Protein AF-A0A412IMC9-F1 (afdb_monomer)

Secondary structure (DSSP, 8-state):
-HHHHHHHHHHHHHHHHHHHHHGGGS---SS-TTSSSPPEEPTTSTT-EE---EEEEEEETTEEEEEEEES-S-HHHHHHHHHHHHHHHSSS--SEEEE-GGG--HHHHHHHHHTT-EEEE--TTGGG-

Nearest PDB structures (foldseek):
  1czb-assembly1_A-2  TM=7.121E-01  e=7.813E-02  Avian sarcoma virus
  5ejk-assembly1_H  TM=6.592E-01  e=2.876E-02  Rous sarcoma virus - Prague C
  4fw2-assembly1_B  TM=6.075E-01  e=1.331E-01  Rous sarcoma virus - Prague C
  5eu7-assembly1_A  TM=6.445E-01  e=9.824E-01  Human immunodeficiency virus 1
  3kkr-assembly1_A  TM=6.018E-01  e=7.040E-01  Bovine immunodeficiency virus R29

Organism: NCBI:txid246787

Sequence (129 aa):
MENELEEADLRKRIHEGQAEICGDRGEYSKIDSLVPSPPYADQRMPGDLRPVYNSQVGSEKQYITGVSVHQNSNDGSCFKNHMEQIISLLLDKPQKGIVDTIFGTEEIYEFLNGRKIEALLKYPSYDKE

pLDDT: mean 85.12, std 9.03, range [58.69, 96.12]

Structure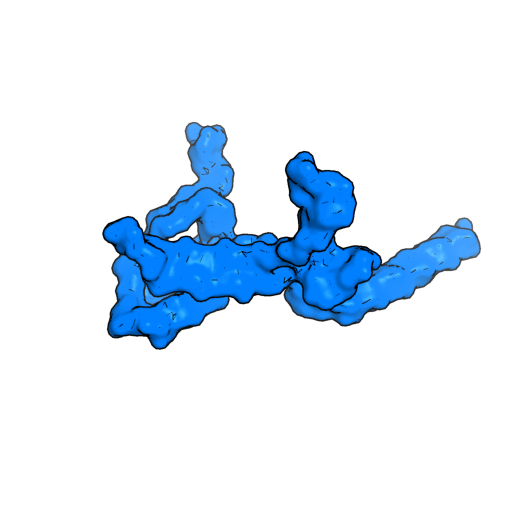 (mmCIF, N/CA/C/O backbone):
data_AF-A0A412IMC9-F1
#
_entry.id   AF-A0A412IMC9-F1
#
loop_
_atom_site.group_PDB
_atom_site.id
_atom_site.type_symbol
_atom_site.label_atom_id
_atom_site.label_alt_id
_atom_site.label_comp_id
_atom_site.label_asym_id
_atom_site.label_entity_id
_atom_site.label_seq_id
_atom_site.pdbx_PDB_ins_code
_atom_site.Cartn_x
_atom_site.Cartn_y
_atom_site.Cartn_z
_atom_site.occupancy
_atom_site.B_iso_or_equiv
_atom_site.auth_seq_id
_atom_site.auth_comp_id
_atom_site.auth_asym_id
_atom_site.auth_atom_id
_atom_site.pdbx_PDB_model_num
ATOM 1 N N . MET A 1 1 ? 21.739 12.836 -39.284 1.00 62.34 1 MET A N 1
ATOM 2 C CA . MET A 1 1 ? 20.373 12.661 -39.816 1.00 62.34 1 MET A CA 1
ATOM 3 C C . MET A 1 1 ? 20.003 11.199 -40.032 1.00 62.34 1 MET A C 1
ATOM 5 O O . MET A 1 1 ? 19.278 10.704 -39.189 1.00 62.34 1 MET A O 1
ATOM 9 N N . GLU A 1 2 ? 20.494 10.476 -41.052 1.00 68.69 2 GLU A N 1
ATOM 10 C CA . GLU A 1 2 ? 20.103 9.055 -41.259 1.00 68.69 2 GLU A CA 1
ATOM 11 C C . GLU A 1 2 ? 20.465 8.153 -40.066 1.00 68.69 2 GLU A C 1
ATOM 13 O O . GLU A 1 2 ? 19.614 7.431 -39.561 1.00 68.69 2 GLU A O 1
ATOM 18 N N . ASN A 1 3 ? 21.680 8.295 -39.533 1.00 78.00 3 ASN A N 1
ATOM 19 C CA . ASN A 1 3 ? 22.161 7.503 -38.394 1.00 78.00 3 ASN A CA 1
ATOM 20 C C . ASN A 1 3 ? 21.403 7.802 -37.077 1.00 78.00 3 ASN A C 1
ATOM 22 O O . ASN A 1 3 ? 21.229 6.933 -36.233 1.00 78.00 3 ASN A O 1
ATOM 26 N N . GLU A 1 4 ? 20.913 9.035 -36.908 1.00 84.44 4 GLU A N 1
ATOM 27 C CA . GLU A 1 4 ? 20.123 9.435 -35.729 1.00 84.44 4 GLU A CA 1
ATOM 28 C C . GLU A 1 4 ? 18.686 8.909 -35.808 1.00 84.44 4 GLU A C 1
ATOM 30 O O . GLU A 1 4 ? 18.093 8.570 -34.785 1.00 84.44 4 GLU A O 1
ATOM 35 N N . LEU A 1 5 ? 18.128 8.827 -37.021 1.00 84.25 5 LEU A N 1
ATOM 36 C CA . LEU A 1 5 ? 16.797 8.273 -37.255 1.00 84.25 5 LEU A CA 1
ATOM 37 C C . LEU A 1 5 ? 16.782 6.764 -36.976 1.00 84.25 5 LEU A C 1
ATOM 39 O O . LEU A 1 5 ? 15.885 6.258 -36.307 1.00 84.25 5 LEU A O 1
ATOM 43 N N . GLU A 1 6 ? 17.822 6.064 -37.429 1.00 90.38 6 GLU A N 1
ATOM 44 C CA . GLU A 1 6 ? 17.980 4.621 -37.239 1.00 90.38 6 GLU A CA 1
ATOM 45 C C . GLU A 1 6 ? 18.163 4.256 -35.753 1.00 90.38 6 GLU A C 1
ATOM 47 O O . GLU A 1 6 ? 17.587 3.281 -35.258 1.00 90.38 6 GLU A O 1
ATOM 52 N N . GLU A 1 7 ? 18.895 5.088 -35.005 1.00 90.94 7 GLU A N 1
ATOM 53 C CA . GLU A 1 7 ? 19.062 4.937 -33.558 1.00 90.94 7 GLU A CA 1
ATOM 54 C C . GLU A 1 7 ? 17.755 5.211 -32.792 1.00 90.94 7 GLU A C 1
ATOM 56 O O . GLU A 1 7 ? 17.425 4.492 -31.842 1.00 90.94 7 GLU A O 1
ATOM 61 N N . ALA A 1 8 ? 16.976 6.212 -33.213 1.00 91.88 8 ALA A N 1
ATOM 62 C CA . ALA A 1 8 ? 15.672 6.511 -32.623 1.00 91.88 8 ALA A CA 1
ATOM 63 C C . ALA A 1 8 ? 14.670 5.362 -32.832 1.00 91.88 8 ALA A C 1
ATOM 65 O O . ALA A 1 8 ? 14.002 4.949 -31.879 1.00 91.88 8 ALA A O 1
ATOM 66 N N . ASP A 1 9 ? 14.621 4.790 -34.037 1.00 93.44 9 ASP A N 1
ATOM 67 C CA . ASP A 1 9 ? 13.773 3.635 -34.348 1.00 93.44 9 ASP A CA 1
ATOM 68 C C . ASP A 1 9 ? 14.179 2.392 -33.549 1.00 93.44 9 ASP A C 1
ATOM 70 O O . ASP A 1 9 ? 13.325 1.648 -33.057 1.00 93.44 9 ASP A O 1
ATOM 74 N N . LEU A 1 10 ? 15.483 2.169 -33.362 1.00 93.69 10 LEU A N 1
ATOM 75 C CA . LEU A 1 10 ? 15.972 1.081 -32.520 1.00 93.69 10 LEU A CA 1
ATOM 76 C C . LEU A 1 10 ? 15.551 1.263 -31.056 1.00 93.69 10 LEU A C 1
ATOM 78 O O . LEU A 1 10 ? 15.051 0.317 -30.445 1.00 93.69 10 LEU A O 1
ATOM 82 N N . ARG A 1 11 ? 15.706 2.471 -30.498 1.00 92.44 11 ARG A N 1
ATOM 83 C CA . ARG A 1 11 ? 15.278 2.785 -29.124 1.00 92.44 11 ARG A CA 1
ATOM 84 C C . ARG A 1 11 ? 13.779 2.575 -28.945 1.00 92.44 11 ARG A C 1
ATOM 86 O O . ARG A 1 11 ? 13.375 1.990 -27.943 1.00 92.44 11 ARG A O 1
ATOM 93 N N . LYS A 1 12 ? 12.972 2.992 -29.924 1.00 94.56 12 LYS A N 1
ATOM 94 C CA . LYS A 1 12 ? 11.522 2.783 -29.911 1.00 94.56 12 LYS A CA 1
ATOM 95 C C . LYS A 1 12 ? 11.170 1.295 -29.842 1.00 94.56 12 LYS A C 1
ATOM 97 O O . LYS A 1 12 ? 10.440 0.903 -28.938 1.00 94.56 12 LYS A O 1
ATOM 102 N N . ARG A 1 13 ? 11.753 0.463 -30.713 1.00 94.06 13 ARG A N 1
ATOM 103 C CA . ARG A 1 13 ? 11.516 -0.995 -30.710 1.00 94.06 13 ARG A CA 1
ATOM 104 C C . ARG A 1 13 ? 11.896 -1.652 -29.383 1.00 94.06 13 ARG A C 1
ATOM 106 O O . ARG A 1 13 ? 11.173 -2.513 -28.893 1.00 94.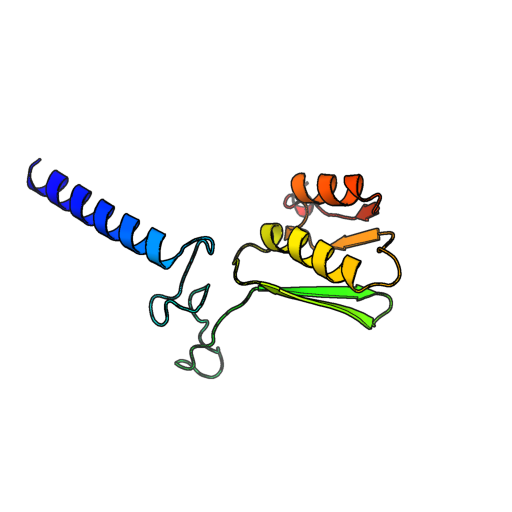06 13 ARG A O 1
ATOM 113 N N . ILE A 1 14 ? 13.021 -1.244 -28.789 1.00 90.94 14 ILE A N 1
ATOM 114 C CA . ILE A 1 14 ? 13.443 -1.740 -27.470 1.00 90.94 14 ILE A CA 1
ATOM 115 C C . ILE A 1 14 ? 12.407 -1.366 -26.408 1.00 90.94 14 ILE A C 1
ATOM 117 O O . ILE A 1 14 ? 12.046 -2.207 -25.590 1.00 90.94 14 ILE A O 1
ATOM 121 N N . HIS A 1 15 ? 11.918 -0.127 -26.426 1.00 89.00 15 HIS A N 1
ATOM 122 C CA . HIS A 1 15 ? 10.959 0.351 -25.437 1.00 89.00 15 HIS A CA 1
ATOM 123 C C . HIS A 1 15 ? 9.594 -0.338 -25.561 1.00 89.00 15 HIS A C 1
ATOM 125 O O . HIS A 1 15 ? 8.999 -0.703 -24.553 1.00 89.00 15 HIS A O 1
ATOM 131 N N . GLU A 1 16 ? 9.131 -0.589 -26.788 1.00 92.62 16 GLU A N 1
ATOM 132 C CA . GLU A 1 16 ? 7.901 -1.345 -27.055 1.00 92.62 16 GLU A CA 1
ATOM 133 C C . GLU A 1 16 ? 8.004 -2.788 -26.538 1.00 92.62 16 GLU A C 1
ATOM 135 O O . GLU A 1 16 ? 7.116 -3.244 -25.821 1.00 92.62 16 GLU A O 1
ATOM 140 N N . GLY A 1 17 ? 9.121 -3.477 -26.803 1.00 90.50 17 GLY A N 1
ATOM 141 C CA . GLY A 1 17 ? 9.349 -4.825 -26.271 1.00 90.50 17 GLY A CA 1
ATOM 142 C C . GLY A 1 17 ? 9.466 -4.856 -24.741 1.00 90.50 17 GLY A C 1
ATOM 143 O O . GLY A 1 17 ? 8.964 -5.772 -24.094 1.00 90.50 17 GLY A O 1
ATOM 144 N N . GLN A 1 18 ? 10.085 -3.836 -24.138 1.00 87.69 18 GLN A N 1
ATOM 145 C CA . GLN A 1 18 ? 10.128 -3.682 -22.679 1.00 87.69 18 GLN A CA 1
ATOM 146 C C . GLN A 1 18 ? 8.731 -3.482 -22.086 1.00 87.69 18 GLN A C 1
ATOM 148 O O . GLN A 1 18 ? 8.423 -4.088 -21.063 1.00 87.69 18 GLN A O 1
ATOM 153 N N . ALA A 1 19 ? 7.889 -2.666 -22.724 1.00 86.94 19 ALA A N 1
ATOM 154 C CA . ALA A 1 19 ? 6.518 -2.430 -22.284 1.00 86.94 19 ALA A CA 1
ATOM 155 C C . ALA A 1 19 ? 5.671 -3.711 -22.349 1.00 86.94 19 ALA A C 1
ATOM 157 O O . ALA A 1 19 ? 4.931 -3.999 -21.410 1.00 86.94 19 ALA A O 1
ATOM 158 N N . GLU A 1 20 ? 5.832 -4.516 -23.404 1.00 88.69 20 GLU A N 1
ATOM 159 C CA . GLU A 1 20 ? 5.149 -5.808 -23.545 1.00 88.69 20 GLU A CA 1
ATOM 160 C C . GLU A 1 20 ? 5.561 -6.802 -22.446 1.00 88.69 20 GLU A C 1
ATOM 162 O O . GLU A 1 20 ? 4.706 -7.452 -21.846 1.00 88.69 20 GLU A O 1
ATOM 167 N N . ILE A 1 21 ? 6.857 -6.874 -22.115 1.00 85.94 21 ILE A N 1
ATOM 168 C CA . ILE A 1 21 ? 7.355 -7.730 -21.027 1.00 85.94 21 ILE A CA 1
ATOM 169 C C . ILE A 1 21 ? 6.895 -7.216 -19.653 1.00 85.94 21 ILE A C 1
ATOM 171 O O . ILE A 1 21 ? 6.523 -8.014 -18.788 1.00 85.94 21 ILE A O 1
ATOM 175 N N . CYS A 1 22 ? 6.926 -5.900 -19.420 1.00 81.81 22 CYS A N 1
ATOM 176 C CA . CYS A 1 22 ? 6.453 -5.289 -18.173 1.00 81.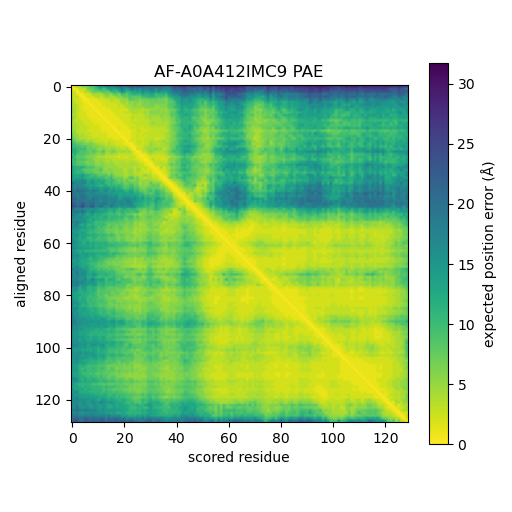81 22 CYS A CA 1
ATOM 177 C C . CYS A 1 22 ? 4.977 -5.610 -17.912 1.00 81.81 22 CYS A C 1
ATOM 179 O O . CYS A 1 22 ? 4.617 -5.951 -16.778 1.00 81.81 22 CYS A O 1
ATOM 181 N N . GLY A 1 23 ? 4.133 -5.489 -18.941 1.00 83.62 23 GLY A N 1
ATOM 182 C CA . GLY A 1 23 ? 2.684 -5.436 -18.769 1.00 83.62 23 GLY A CA 1
ATOM 183 C C . GLY A 1 23 ? 2.305 -4.340 -17.768 1.00 83.62 23 GLY A C 1
ATOM 184 O O . GLY A 1 23 ? 2.872 -3.247 -17.782 1.00 83.62 23 GLY A O 1
ATOM 185 N N . ASP A 1 24 ? 1.418 -4.663 -16.828 1.00 77.69 24 ASP A N 1
ATOM 186 C CA . ASP A 1 24 ? 0.923 -3.714 -15.818 1.00 77.69 24 ASP A CA 1
ATOM 187 C C . ASP A 1 24 ? 1.876 -3.503 -14.620 1.00 77.69 24 ASP A C 1
ATOM 189 O O . ASP A 1 24 ? 1.577 -2.727 -13.712 1.00 77.69 24 ASP A O 1
ATOM 193 N N . ARG A 1 25 ? 3.024 -4.200 -14.572 1.00 74.12 25 ARG A N 1
ATOM 194 C CA . ARG A 1 25 ? 3.919 -4.224 -13.392 1.00 74.12 25 ARG A CA 1
ATOM 195 C C . ARG A 1 25 ? 4.795 -2.979 -13.247 1.00 74.12 25 ARG A C 1
ATOM 197 O O . ARG A 1 25 ? 5.328 -2.733 -12.170 1.00 74.12 25 ARG A O 1
ATOM 204 N N . GLY A 1 26 ? 4.967 -2.210 -14.320 1.00 71.31 26 GLY A N 1
ATOM 205 C CA . GLY A 1 26 ? 5.840 -1.033 -14.363 1.00 71.31 26 GLY A CA 1
ATOM 206 C C . GLY A 1 26 ? 7.331 -1.358 -14.521 1.00 71.31 26 GLY A C 1
ATOM 207 O O . GLY A 1 26 ? 8.008 -0.667 -15.279 1.00 71.31 26 GLY A O 1
ATOM 208 N N . GLU A 1 27 ? 7.833 -2.429 -13.896 1.00 73.88 27 GLU A N 1
ATOM 209 C CA . GLU A 1 27 ? 9.228 -2.884 -14.004 1.00 73.88 27 GLU A CA 1
ATOM 210 C C . GLU A 1 27 ? 9.353 -4.422 -14.068 1.00 73.88 27 GLU A C 1
ATOM 212 O O . GLU A 1 27 ? 8.402 -5.163 -13.805 1.00 73.88 27 GLU A O 1
ATOM 217 N N . TYR A 1 28 ? 10.539 -4.911 -14.457 1.00 78.12 28 TYR A N 1
ATOM 218 C CA . TYR A 1 28 ? 10.905 -6.331 -14.417 1.00 78.12 28 TYR A CA 1
ATOM 219 C C . TYR A 1 28 ? 12.422 -6.528 -14.291 1.00 78.12 28 TYR A C 1
ATOM 221 O O . TYR A 1 28 ? 13.230 -5.662 -14.640 1.00 78.12 28 TYR A O 1
ATOM 229 N N . SER A 1 29 ? 12.833 -7.703 -13.818 1.00 75.56 29 SER A N 1
ATOM 230 C CA . SER A 1 29 ? 14.244 -8.090 -13.790 1.00 75.56 29 SER A CA 1
ATOM 231 C C . SER A 1 29 ? 14.772 -8.452 -15.179 1.00 75.56 29 SER A C 1
ATOM 233 O O . SER A 1 29 ? 14.219 -9.298 -15.877 1.00 75.56 29 SER A O 1
ATOM 235 N N . LYS A 1 30 ? 15.931 -7.894 -15.548 1.00 76.56 30 LYS A N 1
ATOM 236 C CA . LYS A 1 30 ? 16.635 -8.242 -16.798 1.00 76.56 30 LYS A CA 1
ATOM 237 C C . LYS A 1 30 ? 17.169 -9.682 -16.828 1.00 76.56 30 LYS A C 1
ATOM 239 O O . LYS A 1 30 ? 17.572 -10.143 -17.889 1.00 76.56 30 LYS A O 1
ATOM 244 N N . ILE A 1 31 ? 17.220 -10.353 -15.676 1.00 74.25 31 ILE A N 1
ATOM 245 C CA . ILE A 1 31 ? 17.745 -11.719 -15.524 1.00 74.25 31 ILE A CA 1
ATOM 246 C C . ILE A 1 31 ? 16.598 -12.742 -15.498 1.00 74.25 31 ILE A C 1
ATOM 248 O O . ILE A 1 31 ? 16.755 -13.842 -16.014 1.00 74.25 31 ILE A O 1
ATOM 252 N N . ASP A 1 32 ? 15.443 -12.364 -14.945 1.00 74.56 32 ASP A N 1
ATOM 253 C CA . ASP A 1 32 ? 14.219 -13.171 -14.923 1.00 74.56 32 ASP A CA 1
ATOM 254 C C . ASP A 1 32 ? 12.999 -12.255 -15.086 1.00 74.56 32 ASP A C 1
ATOM 256 O O . ASP A 1 32 ? 12.570 -11.587 -14.146 1.00 74.56 32 ASP A O 1
ATOM 260 N N . SER A 1 33 ? 12.414 -12.235 -16.283 1.00 77.19 33 SER A N 1
ATOM 261 C CA . SER A 1 33 ? 11.284 -11.364 -16.615 1.00 77.19 33 SER A CA 1
ATOM 262 C C . SER A 1 33 ? 10.004 -11.663 -15.833 1.00 77.19 33 SER A C 1
ATOM 264 O O . SER A 1 33 ? 9.066 -10.863 -15.871 1.00 77.19 33 SER A O 1
ATOM 266 N N . LEU A 1 34 ? 9.926 -12.792 -15.123 1.00 74.31 34 LEU A N 1
ATOM 267 C CA . LEU A 1 34 ? 8.794 -13.102 -14.252 1.00 74.31 34 LEU A CA 1
ATOM 268 C C . LEU A 1 34 ? 8.869 -12.352 -12.914 1.00 74.31 34 LEU A C 1
ATOM 270 O O . LEU A 1 34 ? 7.838 -12.175 -12.266 1.00 74.31 34 LEU A O 1
ATOM 274 N N . VAL A 1 35 ? 10.042 -11.840 -12.529 1.00 71.19 35 VAL A N 1
ATOM 275 C CA . VAL A 1 35 ? 10.220 -11.084 -11.284 1.00 71.19 35 VAL A CA 1
ATOM 276 C C . VAL A 1 35 ? 9.911 -9.594 -11.512 1.00 71.19 35 VAL A C 1
ATOM 278 O O . VAL A 1 35 ? 10.503 -8.987 -12.409 1.00 71.19 35 VAL A O 1
ATOM 281 N N . PRO A 1 36 ? 9.023 -8.985 -10.701 1.00 67.88 36 PRO A N 1
ATOM 282 C CA . PRO A 1 36 ? 8.528 -7.616 -10.906 1.00 67.88 36 PRO A CA 1
ATOM 283 C C . PRO A 1 36 ? 9.536 -6.496 -10.629 1.00 67.88 36 PRO A C 1
ATOM 285 O O . PRO A 1 36 ? 9.318 -5.346 -10.989 1.00 67.88 36 PRO A O 1
ATOM 288 N N . SER A 1 37 ? 10.637 -6.793 -9.954 1.00 69.38 37 SER A N 1
ATOM 289 C CA . SER A 1 37 ? 11.690 -5.818 -9.689 1.00 69.38 37 SER A CA 1
ATOM 290 C C . SER A 1 37 ? 13.051 -6.473 -9.875 1.00 69.38 37 SER A C 1
ATOM 292 O O . SER A 1 37 ? 13.165 -7.697 -9.728 1.00 69.38 37 SER A O 1
ATOM 294 N N . PRO A 1 38 ? 14.097 -5.699 -10.212 1.00 68.19 38 PRO A N 1
ATOM 295 C CA . PRO A 1 38 ? 15.449 -6.229 -10.275 1.00 68.19 38 PRO A CA 1
ATOM 296 C C . PRO A 1 38 ? 15.787 -6.974 -8.973 1.00 68.19 38 PRO A C 1
ATOM 298 O O . PRO A 1 38 ? 15.551 -6.433 -7.889 1.00 68.19 38 PRO A O 1
ATOM 301 N N . PRO A 1 39 ? 16.301 -8.213 -9.048 1.00 68.31 39 PRO A N 1
ATOM 302 C CA . PRO A 1 39 ? 16.600 -8.989 -7.864 1.00 68.31 39 PRO A CA 1
ATOM 303 C C . PRO A 1 39 ? 17.665 -8.282 -7.035 1.00 68.31 39 PRO A C 1
ATOM 305 O O . PRO A 1 39 ? 18.638 -7.739 -7.565 1.00 68.31 39 PRO A O 1
ATOM 308 N N . TYR A 1 40 ? 17.483 -8.313 -5.722 1.00 69.81 40 TYR A N 1
ATOM 309 C CA . TYR A 1 40 ? 18.458 -7.776 -4.789 1.00 69.81 40 TYR A CA 1
ATOM 310 C C . TYR A 1 40 ? 19.525 -8.837 -4.512 1.00 69.81 40 TYR A C 1
ATOM 312 O O . TYR A 1 40 ? 19.201 -10.008 -4.296 1.00 69.81 40 TYR A O 1
ATOM 320 N N . ALA A 1 41 ? 20.795 -8.435 -4.515 1.00 67.75 41 ALA A N 1
ATOM 321 C CA . ALA A 1 41 ? 21.889 -9.299 -4.086 1.00 67.75 41 ALA A CA 1
ATOM 322 C C . ALA A 1 41 ? 21.976 -9.282 -2.554 1.00 67.75 41 ALA A C 1
ATOM 324 O O . ALA A 1 41 ? 22.119 -8.208 -1.968 1.00 67.75 41 ALA A O 1
ATOM 325 N N . ASP A 1 42 ? 21.907 -10.446 -1.897 1.00 68.75 42 ASP A N 1
ATOM 326 C CA . ASP A 1 42 ? 22.088 -10.515 -0.439 1.00 68.75 42 ASP A CA 1
ATOM 327 C C . ASP A 1 42 ? 23.458 -9.917 -0.065 1.00 68.75 42 ASP A C 1
ATOM 329 O O . ASP A 1 42 ? 24.500 -10.349 -0.561 1.00 68.75 42 ASP A O 1
ATOM 333 N N . GLN A 1 43 ? 23.469 -8.925 0.833 1.00 69.81 43 GLN A N 1
ATOM 334 C CA . GLN A 1 43 ? 24.701 -8.265 1.283 1.00 69.81 43 GLN A CA 1
ATOM 335 C C . GLN A 1 43 ? 25.716 -9.246 1.887 1.00 69.81 43 GLN A C 1
ATOM 337 O O . GLN A 1 43 ? 26.918 -8.997 1.850 1.00 69.81 43 GLN A O 1
ATOM 342 N N . ARG A 1 44 ? 25.241 -10.361 2.452 1.00 73.62 44 ARG A N 1
ATOM 343 C CA . ARG A 1 44 ? 26.068 -11.413 3.053 1.00 73.62 44 ARG A CA 1
ATOM 344 C C . ARG A 1 44 ? 26.526 -12.451 2.031 1.00 73.62 44 ARG A C 1
ATOM 346 O O . ARG A 1 44 ? 27.470 -13.182 2.317 1.00 73.62 44 ARG A O 1
ATOM 353 N N . MET A 1 45 ? 25.875 -12.532 0.868 1.00 73.44 45 MET A N 1
ATOM 354 C CA . MET A 1 45 ? 26.195 -13.476 -0.208 1.00 73.44 45 MET A CA 1
ATOM 355 C C . MET A 1 45 ? 26.113 -12.784 -1.580 1.00 73.44 45 MET A C 1
ATOM 357 O O . MET A 1 45 ? 25.130 -12.952 -2.306 1.00 73.44 45 MET A O 1
ATOM 361 N N . PRO A 1 46 ? 27.149 -12.014 -1.962 1.00 71.88 46 PRO A N 1
ATOM 362 C CA . PRO A 1 46 ? 27.215 -11.393 -3.280 1.00 71.88 46 PRO A CA 1
ATOM 363 C C . PRO A 1 46 ? 27.113 -12.457 -4.384 1.00 71.88 46 PRO A C 1
ATOM 365 O O . PRO A 1 46 ? 27.948 -13.357 -4.459 1.00 71.88 46 PRO A O 1
ATOM 368 N N . GLY A 1 47 ? 26.081 -12.363 -5.225 1.00 69.94 47 GLY A N 1
ATOM 369 C CA . GLY A 1 47 ? 25.777 -13.334 -6.286 1.00 69.94 47 GLY A CA 1
ATOM 370 C C . GLY A 1 47 ? 24.519 -14.174 -6.040 1.00 69.94 47 GLY A C 1
ATOM 371 O O . GLY A 1 47 ? 23.975 -14.718 -6.998 1.00 69.94 47 GLY A O 1
ATOM 372 N N . ASP A 1 48 ? 24.010 -14.224 -4.805 1.00 76.62 48 ASP A N 1
ATOM 373 C CA . ASP A 1 48 ? 22.696 -14.800 -4.498 1.00 76.62 48 ASP A CA 1
ATOM 374 C C . ASP A 1 48 ? 21.604 -13.754 -4.774 1.00 76.62 48 ASP A C 1
ATOM 376 O O . ASP A 1 48 ? 21.324 -12.874 -3.953 1.00 76.62 48 ASP A O 1
ATOM 380 N N . LEU A 1 49 ? 21.051 -13.803 -5.988 1.00 71.94 49 LEU A N 1
ATOM 381 C CA . LEU A 1 49 ? 19.994 -12.911 -6.454 1.00 71.94 49 LEU A CA 1
ATOM 382 C C . LEU A 1 49 ? 18.634 -13.408 -5.973 1.00 71.94 49 LEU A C 1
ATOM 384 O O . LEU A 1 49 ? 18.201 -14.499 -6.342 1.00 71.94 49 LEU A O 1
ATOM 388 N N . ARG A 1 50 ? 17.927 -12.584 -5.196 1.00 74.56 50 ARG A N 1
ATOM 389 C CA . ARG A 1 50 ? 16.600 -12.933 -4.676 1.00 74.56 50 ARG A CA 1
ATOM 390 C C . ARG A 1 50 ? 15.501 -12.112 -5.336 1.00 74.56 50 ARG A C 1
ATOM 392 O O . ARG A 1 50 ? 15.688 -10.907 -5.526 1.00 74.56 50 ARG A O 1
ATOM 399 N N . PRO A 1 51 ? 14.352 -12.732 -5.664 1.00 73.88 51 PRO A N 1
ATOM 400 C CA . PRO A 1 51 ? 13.214 -11.993 -6.179 1.00 73.88 51 PRO A CA 1
ATOM 401 C C . PRO A 1 51 ? 12.711 -11.016 -5.115 1.00 73.88 51 PRO A C 1
ATOM 403 O O . PRO A 1 51 ? 12.634 -11.353 -3.932 1.00 73.88 51 PRO A O 1
ATOM 406 N N . VAL A 1 52 ? 12.376 -9.803 -5.547 1.00 76.62 52 VAL A N 1
ATOM 407 C CA . VAL A 1 52 ? 11.895 -8.736 -4.668 1.00 76.62 52 VAL A CA 1
ATOM 408 C C . VAL A 1 52 ? 10.422 -8.511 -4.963 1.00 76.62 52 VAL A C 1
ATOM 410 O O . VAL A 1 52 ? 10.045 -8.249 -6.103 1.00 76.62 52 VAL A O 1
ATOM 413 N N . TYR A 1 53 ? 9.602 -8.632 -3.924 1.00 80.25 53 TYR A N 1
ATOM 414 C CA . TYR A 1 53 ? 8.176 -8.341 -3.967 1.00 80.25 53 TYR A CA 1
ATOM 415 C C . TYR A 1 53 ? 7.838 -7.295 -2.920 1.00 80.25 53 TYR A C 1
ATOM 417 O O . TYR A 1 53 ? 8.474 -7.233 -1.863 1.00 80.25 53 TYR A O 1
ATOM 425 N N . ASN A 1 54 ? 6.790 -6.528 -3.187 1.00 85.56 54 ASN A N 1
ATOM 426 C CA . ASN A 1 54 ? 6.308 -5.539 -2.249 1.00 85.56 54 ASN A CA 1
ATOM 427 C C . ASN A 1 54 ? 5.346 -6.202 -1.251 1.00 85.56 54 ASN A C 1
ATOM 429 O O . ASN A 1 54 ? 4.227 -6.584 -1.596 1.00 85.56 54 ASN A O 1
ATOM 433 N N . SER A 1 55 ? 5.807 -6.399 -0.017 1.00 89.56 55 SER A N 1
ATOM 434 C CA . SER A 1 55 ? 5.010 -7.012 1.048 1.00 89.56 55 SER A CA 1
ATOM 435 C C . SER A 1 55 ? 4.411 -5.929 1.936 1.00 89.56 55 SER A C 1
ATOM 437 O O . SER A 1 55 ? 5.144 -5.146 2.529 1.00 89.56 55 SER A O 1
ATOM 439 N N . GLN A 1 56 ? 3.088 -5.923 2.066 1.00 92.88 56 GLN A N 1
ATOM 440 C CA . GLN A 1 56 ? 2.346 -4.980 2.902 1.00 92.88 56 GLN A CA 1
ATOM 441 C C . GLN A 1 56 ? 1.793 -5.710 4.123 1.00 92.88 56 GLN A C 1
ATOM 443 O O . GLN A 1 56 ? 1.240 -6.810 3.996 1.00 92.88 56 GLN A O 1
ATOM 448 N N . VAL A 1 57 ? 1.956 -5.112 5.303 1.00 93.75 57 VAL A N 1
ATOM 449 C CA . VAL A 1 57 ? 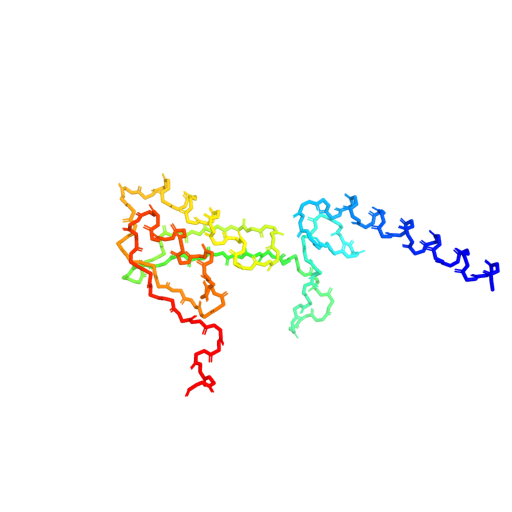1.599 -5.729 6.586 1.00 93.75 57 VAL A CA 1
ATOM 450 C C . VAL A 1 57 ? 0.812 -4.744 7.442 1.00 93.75 57 VAL A C 1
ATOM 452 O O . VAL A 1 57 ? 1.287 -3.652 7.742 1.00 93.75 57 VAL A O 1
ATOM 455 N N . GLY A 1 58 ? -0.370 -5.170 7.880 1.00 93.00 58 GLY A N 1
ATOM 456 C CA . GLY A 1 58 ? -1.180 -4.484 8.879 1.00 93.00 58 GLY A CA 1
ATOM 457 C C . GLY A 1 58 ? -1.015 -5.120 10.257 1.00 93.00 58 GLY A C 1
ATOM 458 O O . GLY A 1 58 ? -0.873 -6.342 10.383 1.00 93.00 58 GLY A O 1
ATOM 459 N N . SER A 1 59 ? -1.055 -4.299 11.306 1.00 93.31 59 SER A N 1
ATOM 460 C CA . SER A 1 59 ? -1.028 -4.790 12.684 1.00 93.31 59 SER A CA 1
ATOM 461 C C . SER A 1 59 ? -1.935 -3.988 13.613 1.00 93.31 59 SER A C 1
ATOM 463 O O . SER A 1 59 ? -2.167 -2.798 13.408 1.00 93.31 59 SER A O 1
ATOM 465 N N . GLU A 1 60 ? -2.435 -4.646 14.656 1.00 93.19 60 GLU A N 1
ATOM 466 C CA . GLU A 1 60 ? -3.197 -4.029 15.739 1.00 93.19 60 GLU A CA 1
ATOM 467 C C . GLU A 1 60 ? -2.840 -4.713 17.065 1.00 93.19 60 GLU A C 1
ATOM 469 O O . GLU A 1 60 ? -2.826 -5.938 17.150 1.00 93.19 60 GLU A O 1
ATOM 474 N N . LYS A 1 61 ? -2.560 -3.934 18.123 1.00 92.56 61 LYS A N 1
ATOM 475 C CA . LYS A 1 61 ? -2.296 -4.447 19.487 1.00 92.56 61 LYS A CA 1
ATOM 476 C C . LYS A 1 61 ? -1.264 -5.590 19.528 1.00 92.56 61 LYS A C 1
ATOM 478 O O . LYS A 1 61 ? -1.449 -6.559 20.252 1.00 92.56 61 LYS A O 1
ATOM 483 N N . GLN A 1 62 ? -0.171 -5.448 18.772 1.00 93.31 62 GLN A N 1
ATOM 484 C CA . GLN A 1 62 ? 0.914 -6.440 18.641 1.00 93.31 62 GLN A CA 1
ATOM 485 C C . GLN A 1 62 ? 0.551 -7.724 17.875 1.00 93.31 62 GLN A C 1
ATOM 487 O O . GLN A 1 62 ? 1.348 -8.659 17.842 1.00 93.31 62 GLN A O 1
ATOM 492 N N . TYR A 1 63 ? -0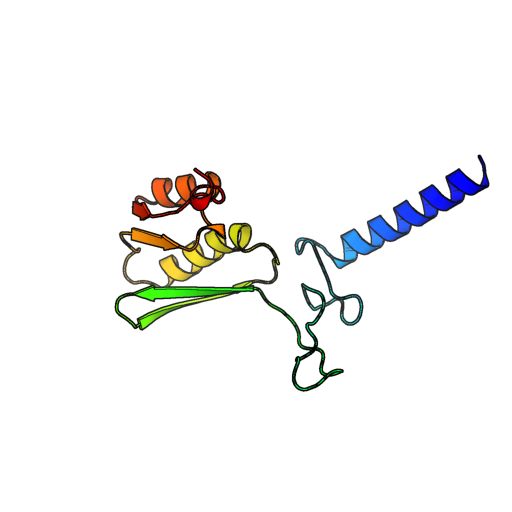.604 -7.765 17.213 1.00 93.12 63 TYR A N 1
ATOM 493 C CA . TYR A 1 63 ? -0.989 -8.853 16.320 1.00 93.12 63 TYR A CA 1
ATOM 494 C C . TYR A 1 63 ? -0.912 -8.405 14.868 1.00 93.12 63 TYR A C 1
ATOM 496 O O . TYR A 1 63 ? -1.288 -7.282 14.536 1.00 93.12 63 TYR A O 1
ATOM 504 N N . ILE A 1 64 ? -0.460 -9.301 13.993 1.00 94.25 64 ILE A N 1
ATOM 505 C CA . ILE A 1 64 ? -0.575 -9.116 12.546 1.00 94.25 64 ILE A CA 1
ATOM 506 C C . ILE A 1 64 ? -2.036 -9.364 12.168 1.00 94.25 64 ILE A C 1
ATOM 508 O O . ILE A 1 64 ? -2.570 -10.439 12.435 1.00 94.25 64 ILE A O 1
ATOM 512 N N . THR A 1 65 ? -2.676 -8.369 11.563 1.00 92.56 65 THR A N 1
ATOM 513 C CA . THR A 1 65 ? -4.093 -8.424 11.166 1.00 92.56 65 THR A CA 1
ATOM 514 C C . THR A 1 65 ? -4.267 -8.724 9.684 1.00 92.56 65 THR A C 1
ATOM 516 O O . THR A 1 65 ? -5.327 -9.184 9.269 1.00 92.56 65 THR A O 1
ATOM 519 N N . GLY A 1 66 ? -3.222 -8.507 8.884 1.00 92.62 66 GLY A N 1
ATOM 520 C CA . GLY A 1 66 ? -3.256 -8.771 7.458 1.00 92.62 66 GLY A CA 1
ATOM 521 C C . GLY A 1 66 ? -1.878 -8.710 6.819 1.00 92.62 66 GLY A C 1
ATOM 522 O O . GLY A 1 66 ? -1.045 -7.887 7.192 1.00 92.62 66 GLY A O 1
ATOM 523 N N . VAL A 1 67 ? -1.650 -9.581 5.840 1.00 94.38 67 VAL A N 1
ATOM 524 C CA . VAL A 1 67 ? -0.445 -9.597 5.007 1.00 94.38 67 VAL A CA 1
ATOM 525 C C . VAL A 1 67 ? -0.871 -9.782 3.560 1.00 94.38 67 VAL A C 1
ATOM 527 O O . VAL A 1 67 ? -1.722 -10.619 3.263 1.00 94.38 67 VAL A O 1
ATOM 530 N N . SER A 1 68 ? -0.260 -9.031 2.653 1.00 93.50 68 SER A N 1
ATOM 531 C CA . SER A 1 68 ? -0.416 -9.237 1.213 1.00 93.50 68 SER A CA 1
ATOM 532 C C . SER A 1 68 ? 0.911 -9.016 0.506 1.00 93.50 68 SER A C 1
ATOM 534 O O . SER A 1 68 ? 1.698 -8.168 0.925 1.00 93.50 68 SER A O 1
ATOM 536 N N . VAL A 1 69 ? 1.118 -9.721 -0.599 1.00 90.75 69 VAL A N 1
ATOM 537 C CA . VAL A 1 69 ? 2.306 -9.582 -1.440 1.00 90.75 69 VAL A CA 1
ATOM 538 C C . VAL A 1 69 ? 1.870 -9.075 -2.805 1.00 90.75 69 VAL A C 1
ATOM 540 O O . VAL A 1 69 ? 0.983 -9.654 -3.428 1.00 90.75 69 VAL A O 1
ATOM 543 N N . HIS A 1 70 ? 2.502 -7.999 -3.259 1.00 87.12 70 HIS A N 1
ATOM 544 C CA . HIS A 1 70 ? 2.195 -7.318 -4.507 1.00 87.12 70 HIS A CA 1
ATOM 545 C C . HIS A 1 70 ? 3.382 -7.378 -5.458 1.00 87.12 70 HIS A C 1
ATOM 547 O O . HIS A 1 70 ? 4.548 -7.349 -5.057 1.00 87.12 70 HIS A O 1
ATOM 553 N N . GLN A 1 71 ? 3.057 -7.447 -6.745 1.00 80.44 71 GLN A N 1
ATOM 554 C CA . GLN A 1 71 ? 4.037 -7.375 -7.822 1.00 80.44 71 GLN A CA 1
ATOM 555 C C . GLN A 1 71 ? 4.310 -5.938 -8.277 1.00 80.44 71 GLN A C 1
ATOM 557 O O . GLN A 1 71 ? 5.184 -5.734 -9.102 1.00 80.44 71 GLN A O 1
ATOM 562 N N . ASN A 1 72 ? 3.580 -4.938 -7.788 1.00 80.88 72 ASN A N 1
ATOM 563 C CA . ASN A 1 72 ? 3.892 -3.551 -8.117 1.00 80.88 72 ASN A CA 1
ATOM 564 C C . ASN A 1 72 ? 4.999 -3.045 -7.178 1.00 80.88 72 ASN A C 1
ATOM 566 O O . ASN A 1 72 ? 4.955 -3.296 -5.973 1.00 80.88 72 ASN A O 1
ATOM 570 N N . SER A 1 73 ? 5.999 -2.355 -7.726 1.00 74.94 73 SER A N 1
ATOM 571 C CA . SER A 1 73 ? 7.109 -1.801 -6.946 1.00 74.94 73 SER A CA 1
ATOM 572 C C . SER A 1 73 ? 6.691 -0.598 -6.093 1.00 74.94 73 SER A C 1
ATOM 574 O O . SER A 1 73 ? 7.294 -0.353 -5.052 1.00 74.94 73 SER A O 1
ATOM 576 N N . ASN A 1 74 ? 5.635 0.124 -6.477 1.00 80.00 74 ASN A N 1
ATOM 577 C CA . ASN A 1 74 ? 5.168 1.317 -5.777 1.00 80.00 74 ASN A CA 1
ATOM 578 C C . ASN A 1 74 ? 4.227 0.973 -4.607 1.00 80.00 74 ASN A C 1
ATOM 580 O O . ASN A 1 74 ? 3.079 0.567 -4.819 1.00 80.00 74 ASN A O 1
ATOM 584 N N . ASP A 1 75 ? 4.686 1.229 -3.379 1.00 80.94 75 ASP A N 1
ATOM 585 C CA . ASP A 1 75 ? 3.932 1.035 -2.132 1.00 80.94 75 ASP A CA 1
ATOM 586 C C . ASP A 1 75 ? 2.544 1.688 -2.159 1.00 80.94 75 ASP A C 1
ATOM 588 O O . ASP A 1 75 ? 1.540 1.050 -1.828 1.00 80.94 75 ASP A O 1
ATOM 592 N N . GLY A 1 76 ? 2.459 2.943 -2.611 1.00 81.38 76 GLY A N 1
ATOM 593 C CA . GLY A 1 76 ? 1.209 3.704 -2.612 1.00 81.38 76 GLY A CA 1
ATOM 594 C C . GLY A 1 76 ? 0.130 3.059 -3.483 1.00 81.38 76 GLY A C 1
ATOM 595 O O . GLY A 1 76 ? -1.035 2.989 -3.091 1.00 81.38 76 GLY A O 1
ATOM 596 N N . SER A 1 77 ? 0.533 2.495 -4.625 1.00 81.44 77 SER A N 1
ATOM 597 C CA . SER A 1 77 ? -0.377 1.772 -5.521 1.00 81.44 77 SER A CA 1
ATOM 598 C C . SER A 1 77 ? -0.870 0.448 -4.920 1.00 81.44 77 SER A C 1
ATOM 600 O O . SER A 1 77 ? -2.009 0.037 -5.151 1.00 81.44 77 SER A O 1
ATOM 602 N N . CYS A 1 78 ? -0.044 -0.194 -4.089 1.00 89.62 78 CYS A N 1
ATOM 603 C CA . CYS A 1 78 ? -0.366 -1.455 -3.425 1.00 89.62 78 CYS A CA 1
ATOM 604 C C . CYS A 1 78 ? -1.328 -1.270 -2.245 1.00 89.62 78 CYS A C 1
ATOM 606 O O . CYS A 1 78 ? -2.068 -2.197 -1.909 1.00 89.62 78 CYS A O 1
ATOM 608 N N . PHE A 1 79 ? -1.351 -0.083 -1.628 1.00 92.12 79 PHE A N 1
ATOM 609 C CA . PHE A 1 79 ? -2.119 0.187 -0.409 1.00 92.12 79 PHE A CA 1
ATOM 610 C C . PHE A 1 79 ? -3.614 -0.099 -0.567 1.00 92.12 79 PHE A C 1
ATOM 612 O O . PHE A 1 79 ? -4.222 -0.764 0.272 1.00 92.12 79 PHE A O 1
ATOM 619 N N . LYS A 1 80 ? -4.217 0.370 -1.664 1.00 92.25 80 LYS A N 1
ATOM 620 C CA . LYS A 1 80 ? -5.652 0.184 -1.910 1.00 92.25 80 LYS A CA 1
ATOM 621 C C . LYS A 1 80 ? -6.013 -1.294 -2.030 1.00 92.25 80 LYS A C 1
ATOM 623 O O . LYS A 1 80 ? -6.943 -1.750 -1.369 1.00 92.25 80 LYS A O 1
ATOM 628 N N . ASN A 1 81 ? -5.234 -2.036 -2.818 1.00 92.19 81 ASN A N 1
ATOM 629 C CA . ASN A 1 81 ? -5.416 -3.472 -3.014 1.00 92.19 81 ASN A CA 1
ATOM 630 C C . ASN A 1 81 ? -5.190 -4.251 -1.713 1.00 92.19 81 ASN A C 1
ATOM 632 O O . ASN A 1 81 ? -5.973 -5.142 -1.394 1.00 92.19 81 ASN A O 1
ATOM 636 N N . HIS A 1 82 ? -4.166 -3.882 -0.932 1.00 94.31 82 HIS A N 1
ATOM 637 C CA . HIS A 1 82 ? -3.935 -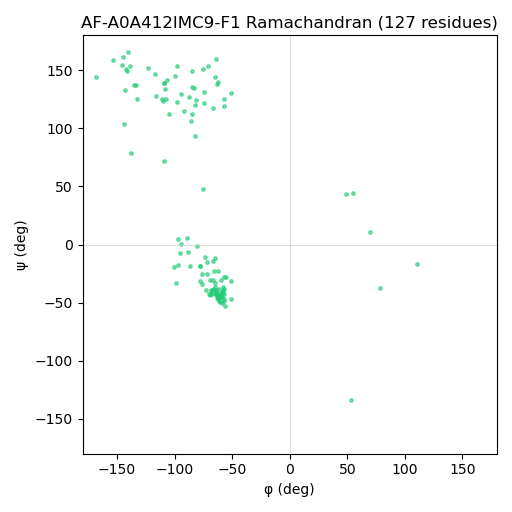4.441 0.399 1.00 94.31 82 HIS A CA 1
ATOM 638 C C . HIS A 1 82 ? -5.161 -4.245 1.298 1.00 94.31 82 HIS A C 1
ATOM 640 O O . HIS A 1 82 ? -5.691 -5.211 1.838 1.00 94.31 82 HIS A O 1
ATOM 646 N N . MET A 1 83 ? -5.656 -3.012 1.421 1.00 93.75 83 MET A N 1
ATOM 647 C CA . MET A 1 83 ? -6.787 -2.699 2.295 1.00 93.75 83 MET A CA 1
ATOM 648 C C . MET A 1 83 ? -8.078 -3.398 1.866 1.00 93.75 83 MET A C 1
ATOM 650 O O . MET A 1 83 ? -8.782 -3.917 2.725 1.00 93.75 83 MET A O 1
ATOM 654 N N . GLU A 1 84 ? -8.385 -3.448 0.568 1.00 93.19 84 GLU A N 1
ATOM 655 C CA . GLU A 1 84 ? -9.532 -4.207 0.039 1.00 93.19 84 GLU A CA 1
ATOM 656 C C . GLU A 1 84 ? -9.441 -5.689 0.424 1.00 93.19 84 GLU A C 1
ATOM 658 O O . GLU A 1 84 ? -10.385 -6.258 0.979 1.00 93.19 84 GLU A O 1
ATOM 663 N N . GLN A 1 85 ? -8.272 -6.301 0.205 1.00 93.50 85 GLN A N 1
ATOM 664 C CA . GLN A 1 85 ? -8.043 -7.698 0.550 1.00 93.50 85 GLN A CA 1
ATOM 665 C C . GLN A 1 85 ? -8.205 -7.932 2.055 1.00 93.50 85 GLN A C 1
ATOM 667 O O . GLN A 1 85 ? -8.924 -8.844 2.455 1.00 93.50 85 GLN A O 1
ATOM 672 N N . ILE A 1 86 ? -7.586 -7.109 2.903 1.00 93.12 86 ILE A N 1
ATOM 673 C CA . ILE A 1 86 ? -7.630 -7.312 4.354 1.00 93.12 86 ILE A CA 1
ATOM 674 C C . ILE A 1 86 ? -9.017 -7.020 4.927 1.00 93.12 86 ILE A C 1
ATOM 676 O O . ILE A 1 86 ? -9.514 -7.822 5.711 1.00 93.12 86 ILE A O 1
ATOM 680 N N . ILE A 1 87 ? -9.692 -5.947 4.505 1.00 92.19 87 ILE A N 1
ATOM 681 C CA . ILE A 1 87 ? -11.058 -5.643 4.962 1.00 92.19 87 ILE A CA 1
ATOM 682 C C . ILE A 1 87 ? -12.010 -6.798 4.633 1.00 92.19 87 ILE A C 1
ATOM 684 O O . ILE A 1 87 ? -12.862 -7.117 5.454 1.00 92.19 87 ILE A O 1
ATOM 688 N N . SER A 1 88 ? -11.840 -7.462 3.483 1.00 92.00 88 SER A N 1
ATOM 689 C CA . SER A 1 88 ? -12.665 -8.624 3.118 1.00 92.00 88 SER A CA 1
ATOM 690 C C . SER A 1 88 ? -12.461 -9.849 4.022 1.00 92.00 88 SER A C 1
ATOM 692 O O . SER A 1 88 ? -13.339 -10.706 4.102 1.00 92.00 88 SER A O 1
ATOM 694 N N . LEU A 1 89 ? -11.312 -9.937 4.700 1.00 90.25 89 LEU A N 1
ATOM 695 C CA . LEU A 1 89 ? -10.944 -11.046 5.584 1.00 90.25 89 LEU A CA 1
ATOM 696 C C . LEU A 1 89 ? -11.237 -10.751 7.061 1.00 90.25 89 LEU A C 1
ATOM 698 O O . LEU A 1 89 ? -11.279 -11.675 7.875 1.00 90.25 89 LEU A O 1
ATOM 702 N N . LEU A 1 90 ? -11.417 -9.480 7.420 1.00 89.25 90 LEU A N 1
ATOM 703 C CA . LEU A 1 90 ? -11.735 -9.065 8.779 1.00 89.25 90 LEU A CA 1
ATOM 704 C C . LEU A 1 90 ? -13.243 -9.149 9.045 1.00 89.25 90 LEU A C 1
ATOM 706 O O . LEU A 1 90 ? -14.072 -8.936 8.166 1.00 89.25 90 LEU A O 1
ATOM 710 N N . LEU A 1 91 ? -13.598 -9.422 10.302 1.00 88.31 91 LEU A N 1
ATOM 711 C CA . LEU A 1 91 ? -14.992 -9.396 10.765 1.00 88.31 91 LEU A CA 1
ATOM 712 C C . LEU A 1 91 ? -15.600 -7.989 10.693 1.00 88.31 91 LEU A C 1
ATOM 714 O O . LEU A 1 91 ? -16.799 -7.844 10.470 1.00 88.31 91 LEU A O 1
ATOM 718 N N . ASP A 1 92 ? -14.770 -6.971 10.909 1.00 88.38 92 ASP A N 1
ATOM 719 C CA . ASP A 1 92 ? -15.126 -5.565 10.779 1.00 88.38 92 ASP A CA 1
ATOM 720 C C . ASP A 1 92 ? -13.916 -4.782 10.256 1.00 88.38 92 ASP A C 1
ATOM 722 O O . ASP A 1 92 ? -12.762 -5.184 10.429 1.00 88.38 92 ASP A O 1
ATOM 726 N N . LYS A 1 93 ? -14.177 -3.652 9.606 1.00 90.44 93 LYS A N 1
ATOM 727 C CA . LYS A 1 93 ? -13.131 -2.777 9.075 1.00 90.44 93 LYS A CA 1
ATOM 728 C C . LYS A 1 93 ? -12.389 -2.062 10.217 1.00 90.44 93 LYS A C 1
ATOM 730 O O . LYS A 1 93 ? -12.980 -1.777 11.262 1.00 90.44 93 LYS A O 1
ATOM 735 N N . PRO A 1 94 ? -11.120 -1.669 10.014 1.00 92.69 94 PRO A N 1
ATOM 736 C CA . PRO A 1 94 ? -10.410 -0.869 11.001 1.00 92.69 94 PRO A CA 1
ATOM 737 C C . PRO A 1 94 ? -11.060 0.511 11.156 1.00 92.69 94 PRO A C 1
ATOM 739 O O . PRO A 1 94 ? -11.523 1.116 10.190 1.00 92.69 94 PRO A O 1
ATOM 742 N N . GLN A 1 95 ? -11.060 1.035 12.381 1.00 93.56 95 GLN A N 1
ATOM 743 C CA . GLN A 1 95 ? -11.568 2.384 12.657 1.00 93.56 95 GLN A CA 1
ATOM 744 C C . GLN A 1 95 ? -10.568 3.472 12.258 1.00 93.56 95 GLN A C 1
ATOM 746 O O . GLN A 1 95 ? -10.973 4.567 11.874 1.00 93.56 95 GLN A O 1
ATOM 751 N N . LYS A 1 96 ? -9.268 3.165 12.344 1.00 94.25 96 LYS A N 1
ATOM 752 C CA . LYS A 1 96 ? -8.171 4.093 12.065 1.00 94.25 96 LYS A CA 1
ATOM 753 C C . LYS A 1 96 ? -7.131 3.429 11.171 1.00 94.25 96 LYS A C 1
ATOM 755 O O . LYS A 1 96 ? -6.775 2.277 11.406 1.00 94.25 96 LYS A O 1
ATOM 760 N N . GLY A 1 97 ? -6.639 4.163 10.181 1.00 92.69 97 GLY A N 1
ATOM 761 C CA . GLY A 1 97 ? -5.490 3.796 9.363 1.00 92.69 97 GLY A CA 1
ATOM 762 C C . GLY A 1 97 ? -4.288 4.633 9.778 1.00 92.69 97 GLY A C 1
ATOM 763 O O . GLY A 1 97 ? -4.295 5.844 9.576 1.00 92.69 97 GLY A O 1
ATOM 764 N N . ILE A 1 98 ? -3.279 3.990 10.365 1.00 92.50 98 ILE A N 1
ATOM 765 C CA . ILE A 1 98 ? -1.984 4.597 10.691 1.00 92.50 98 ILE A CA 1
ATOM 766 C C . ILE A 1 98 ? -0.964 3.959 9.760 1.00 92.50 98 ILE A C 1
ATOM 768 O O . ILE A 1 98 ? -0.866 2.734 9.713 1.00 92.50 98 ILE A O 1
ATOM 772 N N . VAL A 1 99 ? -0.233 4.776 9.014 1.00 90.44 99 VAL A N 1
ATOM 773 C CA . VAL A 1 99 ? 0.739 4.307 8.020 1.00 90.44 99 VAL A CA 1
ATOM 774 C C . VAL A 1 99 ? 1.941 5.235 7.978 1.00 90.44 99 VAL A C 1
ATOM 776 O O . VAL A 1 99 ? 1.870 6.392 8.399 1.00 90.44 99 VAL A O 1
ATOM 779 N N . ASP A 1 100 ? 3.033 4.718 7.428 1.00 87.81 100 ASP A N 1
ATOM 780 C CA . ASP A 1 100 ? 4.24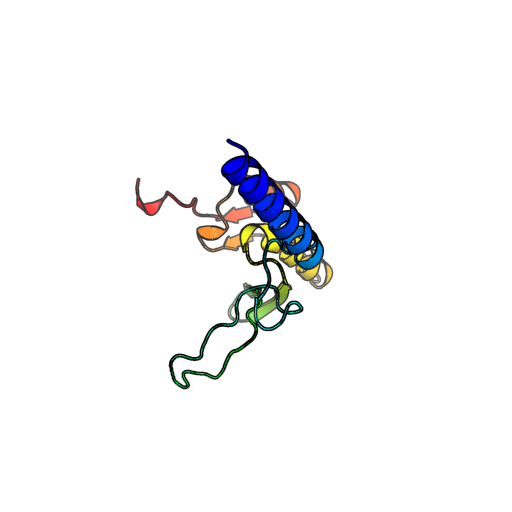8 5.486 7.204 1.00 87.81 100 ASP A CA 1
ATOM 781 C C . ASP A 1 100 ? 4.037 6.632 6.208 1.00 87.81 100 ASP A C 1
ATOM 783 O O . ASP A 1 100 ? 3.137 6.619 5.364 1.00 87.81 100 ASP A O 1
ATOM 787 N N . THR A 1 101 ? 4.931 7.618 6.267 1.00 86.31 101 THR A N 1
ATOM 788 C CA . THR A 1 101 ? 4.875 8.846 5.462 1.00 86.31 101 THR A CA 1
ATOM 789 C C . THR A 1 101 ? 4.803 8.590 3.951 1.00 86.31 101 THR A C 1
ATOM 791 O O . THR A 1 101 ? 4.239 9.389 3.206 1.00 86.31 101 THR A O 1
ATOM 794 N N . ILE A 1 102 ? 5.343 7.462 3.479 1.00 83.50 102 ILE A N 1
ATOM 795 C CA . ILE A 1 102 ? 5.320 7.079 2.058 1.00 83.50 102 ILE A CA 1
ATOM 796 C C . ILE A 1 102 ? 3.894 6.875 1.519 1.00 83.50 102 ILE A C 1
ATOM 798 O O . ILE A 1 102 ? 3.657 7.024 0.324 1.00 83.50 102 ILE A O 1
ATOM 802 N N . PHE A 1 103 ? 2.934 6.594 2.403 1.00 88.44 103 PHE A N 1
ATOM 803 C CA . PHE A 1 103 ? 1.517 6.438 2.079 1.00 88.44 103 PHE A CA 1
ATOM 804 C C . PHE A 1 103 ? 0.714 7.734 2.277 1.00 88.44 103 PHE A C 1
ATOM 806 O O . PHE A 1 103 ? -0.493 7.752 2.046 1.00 88.44 103 PHE A O 1
ATOM 813 N N . GLY A 1 104 ? 1.352 8.828 2.700 1.00 89.00 104 GLY A N 1
ATOM 814 C CA . GLY A 1 104 ? 0.718 10.119 2.974 1.00 89.00 104 GLY A CA 1
ATOM 815 C C . GLY A 1 104 ? 0.333 10.914 1.730 1.00 89.00 104 GLY A C 1
ATOM 816 O O . GLY A 1 104 ? 0.666 12.092 1.628 1.00 89.00 104 GLY A O 1
ATOM 817 N N . THR A 1 105 ? -0.328 10.274 0.769 1.00 90.00 105 THR A N 1
ATOM 818 C CA . THR A 1 105 ? -0.824 10.904 -0.459 1.00 90.00 105 THR A CA 1
ATOM 819 C C . THR A 1 105 ? -2.305 11.256 -0.330 1.00 90.00 105 THR A C 1
ATOM 821 O O . THR A 1 105 ? -3.050 10.608 0.409 1.00 90.00 105 THR A O 1
ATOM 824 N N . GLU A 1 106 ? -2.748 12.270 -1.076 1.00 90.75 106 GLU A N 1
ATOM 825 C CA . GLU A 1 106 ? -4.160 12.672 -1.137 1.00 90.75 106 GLU A CA 1
ATOM 826 C C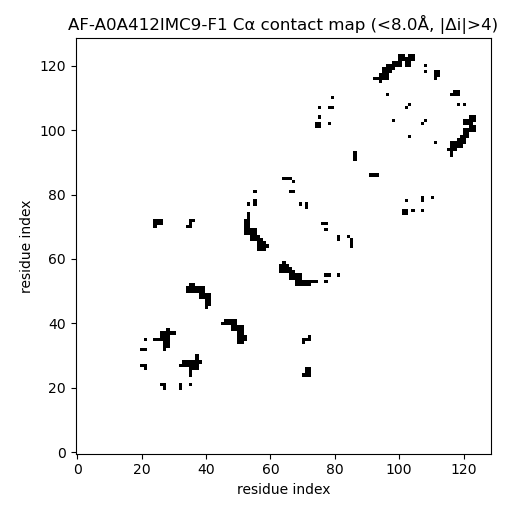 . GLU A 1 106 ? -5.060 11.508 -1.571 1.00 90.75 106 GLU A C 1
ATOM 828 O O . GLU A 1 106 ? -6.077 11.233 -0.941 1.00 90.75 106 GLU A O 1
ATOM 833 N N . GLU A 1 107 ? -4.623 10.737 -2.565 1.00 91.25 107 GLU A N 1
ATOM 834 C CA . GLU A 1 107 ? -5.351 9.576 -3.075 1.00 91.25 107 GLU A CA 1
ATOM 835 C C . GLU A 1 107 ? -5.634 8.517 -1.988 1.00 91.25 107 GLU A C 1
ATOM 837 O O . GLU A 1 107 ? -6.714 7.913 -1.951 1.00 91.25 107 GLU A O 1
ATOM 842 N N . ILE A 1 108 ? -4.672 8.272 -1.093 1.00 92.56 108 ILE A N 1
ATOM 843 C CA . ILE A 1 108 ? -4.837 7.332 0.025 1.00 92.56 108 ILE A CA 1
ATOM 844 C C . ILE A 1 108 ? -5.758 7.924 1.094 1.00 92.56 108 ILE A C 1
ATOM 846 O O . IL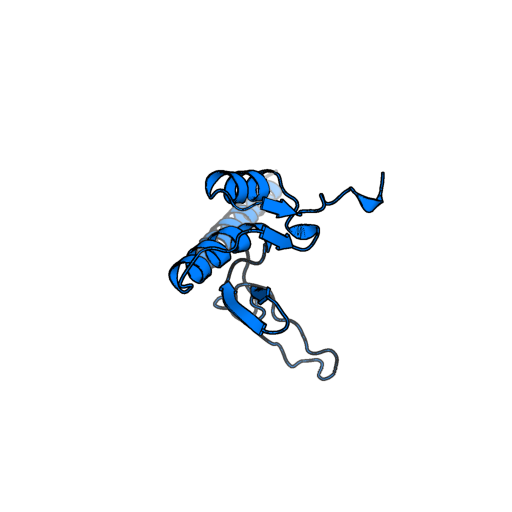E A 1 108 ? -6.606 7.212 1.643 1.00 92.56 108 ILE A O 1
ATOM 850 N N . TYR A 1 109 ? -5.641 9.225 1.358 1.00 92.50 109 TYR A N 1
ATOM 851 C CA . TYR A 1 109 ? -6.524 9.924 2.284 1.00 92.50 109 TYR A CA 1
ATOM 852 C C . TYR A 1 109 ? -7.990 9.855 1.830 1.00 92.50 109 TYR A C 1
ATOM 854 O O . TYR A 1 109 ? -8.858 9.445 2.604 1.00 92.50 109 TYR A O 1
ATOM 862 N N . GLU A 1 110 ? -8.269 10.173 0.564 1.00 94.19 110 GLU A N 1
ATOM 863 C CA . GLU A 1 110 ? -9.611 10.094 -0.021 1.00 94.19 110 GLU A CA 1
ATOM 864 C C . GLU A 1 110 ? -10.193 8.679 0.058 1.00 94.19 110 GLU A C 1
ATOM 866 O O . GLU A 1 110 ? -11.356 8.493 0.421 1.00 94.19 110 GLU A O 1
ATOM 871 N N . PHE A 1 111 ? -9.373 7.664 -0.223 1.00 94.19 111 PHE A N 1
ATOM 872 C CA . PHE A 1 111 ? -9.765 6.259 -0.146 1.00 94.19 111 PHE A CA 1
ATOM 873 C C . PHE A 1 111 ? -10.180 5.830 1.270 1.00 94.19 111 PHE A C 1
ATOM 875 O O . PHE A 1 111 ? -11.186 5.131 1.440 1.00 94.19 111 PHE A O 1
ATOM 882 N N . LEU A 1 112 ? -9.423 6.238 2.293 1.00 94.75 112 LEU A N 1
ATOM 883 C CA . LEU A 1 112 ? -9.741 5.943 3.693 1.00 94.75 112 LEU A CA 1
ATOM 884 C C . LEU A 1 112 ? -10.989 6.709 4.147 1.00 94.75 112 LEU A C 1
ATOM 886 O O . LEU A 1 112 ? -11.900 6.114 4.734 1.00 94.75 112 LEU A O 1
ATOM 890 N N . ASN A 1 113 ? -11.083 7.991 3.788 1.00 94.31 113 ASN A N 1
ATOM 891 C CA . ASN A 1 113 ? -12.233 8.835 4.096 1.00 94.31 113 ASN A CA 1
ATOM 892 C C . ASN A 1 113 ? -13.527 8.290 3.464 1.00 94.31 113 ASN A C 1
ATOM 894 O O . ASN A 1 113 ? -14.545 8.155 4.144 1.00 94.31 113 ASN A O 1
ATOM 898 N N . GLY A 1 114 ? -13.477 7.863 2.197 1.00 94.81 114 GLY A N 1
ATOM 899 C CA . GLY A 1 114 ? -14.603 7.235 1.497 1.00 94.81 114 GLY A CA 1
ATOM 900 C C . GLY A 1 114 ? -15.104 5.955 2.177 1.00 94.81 114 GLY A C 1
ATOM 901 O O . GLY A 1 114 ? -16.304 5.673 2.171 1.00 94.81 114 GLY A O 1
ATOM 902 N N . ARG A 1 115 ? -14.219 5.211 2.855 1.00 93.38 115 ARG A N 1
ATOM 903 C CA . ARG A 1 115 ? -14.590 4.053 3.688 1.00 93.38 115 ARG A CA 1
ATOM 904 C C . ARG A 1 115 ? -14.896 4.395 5.139 1.00 93.38 115 ARG A C 1
ATOM 906 O O . ARG A 1 115 ? -15.178 3.478 5.911 1.00 93.38 115 ARG A O 1
ATOM 913 N N . LYS A 1 116 ? -14.922 5.672 5.526 1.00 95.25 116 LYS A N 1
ATOM 914 C CA . LYS A 1 116 ? -15.121 6.128 6.912 1.00 95.25 116 LYS A CA 1
ATOM 915 C C . LYS A 1 116 ? -14.106 5.490 7.872 1.00 95.25 116 LYS A C 1
ATOM 917 O O . LYS A 1 116 ? -14.495 4.978 8.921 1.00 95.25 116 LYS A O 1
ATOM 922 N N . ILE A 1 117 ? -12.845 5.447 7.454 1.00 95.12 117 ILE A N 1
ATOM 923 C CA . ILE A 1 117 ? -11.694 5.045 8.265 1.00 95.12 117 ILE A CA 1
ATOM 924 C C . ILE A 1 117 ? -10.919 6.327 8.569 1.00 95.12 117 ILE A C 1
ATOM 926 O O . ILE A 1 117 ? -10.569 7.065 7.650 1.00 95.12 117 ILE A O 1
ATOM 930 N N . GLU A 1 118 ? -10.674 6.616 9.845 1.00 96.12 118 GLU A N 1
ATOM 931 C CA . GLU A 1 118 ? -9.920 7.803 10.256 1.00 96.12 118 GLU A CA 1
ATOM 932 C C . GLU A 1 118 ? -8.465 7.674 9.787 1.00 96.12 118 GLU A C 1
ATOM 934 O O . GLU A 1 118 ? -7.756 6.747 10.182 1.00 96.12 118 GLU A O 1
ATOM 939 N N . ALA A 1 119 ? -8.023 8.583 8.922 1.00 93.44 119 ALA A N 1
ATOM 940 C CA . ALA A 1 119 ? -6.694 8.548 8.330 1.00 93.44 119 ALA A CA 1
ATOM 941 C C . ALA A 1 119 ? -5.703 9.359 9.180 1.00 93.44 119 ALA A C 1
ATOM 943 O O . ALA A 1 119 ? -5.820 10.578 9.293 1.00 93.44 119 ALA A O 1
ATOM 944 N N . LEU A 1 120 ? -4.717 8.677 9.762 1.00 92.50 120 LEU A N 1
ATOM 945 C CA . LEU A 1 120 ? -3.623 9.264 10.535 1.00 92.50 120 LEU A CA 1
ATOM 946 C C . LEU A 1 120 ? -2.331 9.137 9.721 1.00 92.50 120 LEU A C 1
ATOM 948 O O . LEU A 1 120 ? -1.477 8.299 10.007 1.00 92.50 120 LEU A O 1
ATOM 952 N N . LEU A 1 121 ? -2.242 9.936 8.654 1.00 89.56 121 LEU A N 1
ATOM 953 C CA . LEU A 1 121 ? -1.153 9.896 7.676 1.00 89.56 121 LEU A CA 1
ATOM 954 C C . LEU A 1 121 ? -0.278 11.141 7.816 1.00 89.56 121 LEU A C 1
ATOM 956 O O . LEU A 1 121 ? -0.784 12.257 7.936 1.00 89.56 121 LEU A O 1
ATOM 960 N N . LYS A 1 122 ? 1.035 10.959 7.723 1.00 88.12 122 LYS A N 1
ATOM 961 C CA . LYS A 1 122 ? 1.995 12.056 7.597 1.00 88.12 122 LYS A CA 1
ATOM 962 C C . LYS A 1 122 ? 2.292 12.287 6.116 1.00 88.12 122 LYS A C 1
ATOM 964 O O . LYS A 1 122 ? 2.623 11.325 5.434 1.00 88.12 122 LYS A O 1
ATOM 969 N N . TYR A 1 123 ? 2.203 13.515 5.605 1.00 84.06 123 TYR A N 1
ATOM 970 C CA . TYR A 1 123 ? 2.571 13.782 4.206 1.00 84.06 123 TYR A CA 1
ATOM 971 C C . TYR A 1 123 ? 4.103 13.783 4.012 1.00 84.06 123 TYR A C 1
ATOM 973 O O . TYR A 1 123 ? 4.832 14.133 4.944 1.00 84.06 123 TYR A O 1
ATOM 981 N N . PRO A 1 124 ? 4.623 13.425 2.818 1.00 80.31 124 PRO A N 1
ATOM 982 C CA . PRO A 1 124 ? 6.061 13.251 2.552 1.00 80.31 124 PRO A CA 1
ATOM 983 C C . PRO A 1 124 ? 6.983 14.406 2.963 1.00 80.31 124 PRO A C 1
ATOM 985 O O . PRO A 1 124 ? 8.138 14.169 3.312 1.00 80.31 124 PRO A O 1
ATOM 988 N N . SER A 1 125 ? 6.504 15.650 2.926 1.00 80.19 125 SER A N 1
ATOM 989 C CA . SER A 1 125 ? 7.282 16.844 3.283 1.00 80.19 125 SER A CA 1
ATOM 990 C C . SER A 1 125 ? 7.073 17.341 4.714 1.00 80.19 125 SER A C 1
ATOM 992 O O . SER A 1 125 ? 7.658 18.357 5.065 1.00 80.19 125 SER A O 1
ATOM 994 N N . TYR A 1 126 ? 6.309 16.632 5.548 1.00 80.75 126 TYR A N 1
ATOM 995 C CA . TYR A 1 126 ? 5.958 17.090 6.897 1.00 80.75 126 TYR A CA 1
ATOM 996 C C . TYR A 1 126 ? 7.183 17.380 7.775 1.00 80.75 126 TYR A C 1
ATOM 998 O O . TYR A 1 126 ? 7.176 18.339 8.523 1.00 80.75 126 TYR A O 1
ATOM 1006 N N . ASP A 1 127 ? 8.252 16.578 7.691 1.00 78.12 127 ASP A N 1
ATOM 1007 C CA . ASP A 1 127 ? 9.469 16.799 8.501 1.00 78.12 127 ASP A CA 1
ATOM 1008 C C . ASP A 1 127 ? 10.325 17.990 8.047 1.00 78.12 127 ASP A C 1
ATOM 1010 O O . ASP A 1 127 ? 11.296 18.341 8.716 1.00 78.12 127 ASP A O 1
ATOM 1014 N N . LYS A 1 128 ? 10.034 18.560 6.873 1.00 75.94 128 LYS A N 1
ATOM 1015 C CA . LYS A 1 128 ? 10.775 19.700 6.316 1.00 75.94 128 LYS A CA 1
ATOM 1016 C C . LYS A 1 128 ? 10.115 21.046 6.629 1.00 75.94 128 LYS A C 1
ATOM 1018 O O . LYS A 1 128 ? 10.719 22.069 6.310 1.00 75.94 128 LYS A O 1
ATOM 1023 N N . GLU A 1 129 ? 8.915 21.034 7.203 1.00 58.69 129 GLU A N 1
ATOM 1024 C CA . GLU A 1 129 ? 8.169 22.208 7.678 1.00 58.69 129 GLU A CA 1
ATOM 1025 C C . GLU A 1 129 ? 8.294 22.351 9.199 1.00 58.69 129 GLU A C 1
ATOM 1027 O O . GLU A 1 129 ? 8.422 23.511 9.654 1.00 58.69 129 GLU A O 1
#

Radius of gyration: 19.71 Å; Cα contacts (8 Å, |Δi|>4): 171; chains: 1; bounding box: 42×37×61 Å

Solvent-accessible surface area (backbone atoms only — not comparable to full-atom values): 7602 Å² total; per-residue (Å²): 106,73,72,54,51,54,51,50,53,51,53,49,54,54,50,53,53,50,47,65,65,28,56,93,31,81,38,47,13,96,90,44,67,89,31,29,31,62,53,49,56,39,90,91,41,83,82,51,67,38,82,48,68,41,71,49,76,44,68,55,97,94,36,80,74,34,77,44,78,37,56,44,76,50,66,60,74,45,46,61,58,45,50,56,56,37,43,73,74,40,97,63,69,69,65,62,45,76,56,59,40,84,52,29,44,69,73,50,46,52,56,30,50,77,67,71,19,48,70,54,60,42,44,79,62,58,90,79,111

Mean predicted aligned error: 7.88 Å

Foldseek 3Di:
DVVVVVVVVVVVVVVVVQCVLQPPQVAAAPVDSVASYHFDADPVHGPPGHRDWDKDWDDDPPDTQFIDTHSHPQPLVVVLVRQVVSCVVDPHHAQEDDDEQSNQDPVNVVSCVVVNRHYPYHHPCNVVD